Protein AF-A0A7Y4Y3A1-F1 (afdb_monomer)

Mean predicted aligned error: 13.64 Å

Foldseek 3Di:
DDDDPDPPPPPPPDDDDPDPVVVVLVVQLVVLVVQLVVQVVVDDPPPPVSNVVSVVSSVVSNVVD

Secondary structure (DSSP, 8-state):
--------------S-SSSHHHHHHHHHHHHHHHHHHHHHHHSPTT-HHHHHHHHHHHHHHHH--

Structure (mmCIF, N/CA/C/O backbone):
data_AF-A0A7Y4Y3A1-F1
#
_entry.id   AF-A0A7Y4Y3A1-F1
#
loop_
_atom_site.group_PDB
_atom_site.id
_atom_site.type_symbol
_atom_site.label_atom_id
_atom_site.label_alt_id
_atom_site.label_comp_id
_atom_site.label_asym_id
_atom_site.label_entity_id
_atom_site.label_seq_id
_atom_site.pdbx_PDB_ins_code
_atom_site.Cartn_x
_atom_site.Cartn_y
_atom_site.Cartn_z
_atom_site.occupancy
_atom_site.B_iso_or_equiv
_atom_site.auth_seq_id
_atom_site.auth_comp_id
_atom_site.auth_asym_id
_atom_site.auth_atom_id
_atom_site.pdbx_PDB_model_num
ATOM 1 N N . MET A 1 1 ? 58.910 15.706 -22.680 1.00 48.69 1 MET A N 1
ATOM 2 C CA . MET A 1 1 ? 58.517 14.721 -21.650 1.00 48.69 1 MET A CA 1
ATOM 3 C C . MET A 1 1 ? 57.077 15.015 -21.259 1.00 48.69 1 MET A C 1
ATOM 5 O O . MET A 1 1 ? 56.822 16.136 -20.848 1.00 48.69 1 MET A O 1
ATOM 9 N N . GLY A 1 2 ? 56.178 14.043 -21.455 1.00 52.44 2 GLY A N 1
ATOM 10 C CA . GLY A 1 2 ? 54.747 14.079 -21.111 1.00 52.44 2 GLY A CA 1
ATOM 11 C C . GLY A 1 2 ? 53.866 14.793 -22.141 1.00 52.44 2 GLY A C 1
ATOM 12 O O . GLY A 1 2 ? 53.962 16.006 -22.283 1.00 52.44 2 GLY A O 1
ATOM 13 N N . PRO A 1 3 ? 52.992 14.058 -22.846 1.00 52.78 3 PRO A N 1
ATOM 14 C CA . PRO A 1 3 ? 51.610 14.104 -22.384 1.00 52.78 3 PRO A CA 1
ATOM 15 C C . PRO A 1 3 ? 50.888 12.756 -22.466 1.00 52.78 3 PRO A C 1
ATOM 17 O O . PRO A 1 3 ? 51.322 11.819 -23.128 1.00 52.78 3 PRO A O 1
ATOM 20 N N . ALA A 1 4 ? 49.735 12.736 -21.8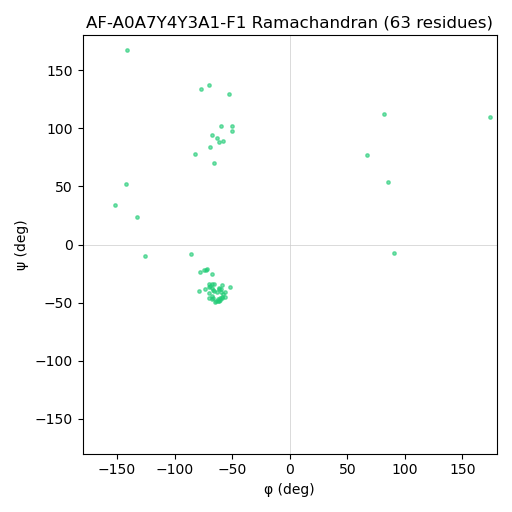05 1.00 43.22 4 ALA A N 1
ATOM 21 C CA . ALA A 1 4 ? 48.682 11.747 -21.954 1.00 43.22 4 ALA A CA 1
ATOM 22 C C . ALA A 1 4 ? 49.047 10.341 -21.466 1.00 43.22 4 ALA A C 1
ATOM 24 O O . ALA A 1 4 ? 49.224 9.398 -22.234 1.00 43.22 4 ALA A O 1
ATOM 25 N N . SER A 1 5 ? 49.022 10.191 -20.140 1.00 54.81 5 SER A N 1
ATOM 26 C CA . SER A 1 5 ? 48.513 8.968 -19.525 1.00 54.81 5 SER A CA 1
ATOM 27 C C . SER A 1 5 ? 47.152 8.665 -20.153 1.00 54.81 5 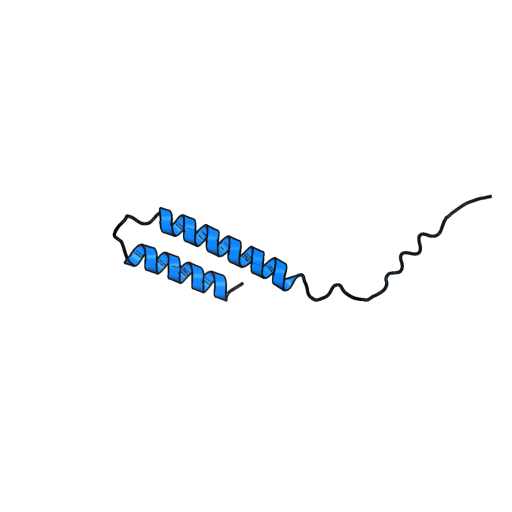SER A C 1
ATOM 29 O O . SER A 1 5 ? 46.142 9.287 -19.822 1.00 54.81 5 SER A O 1
ATOM 31 N N . MET A 1 6 ? 47.164 7.770 -21.135 1.00 54.12 6 MET A N 1
ATOM 32 C CA . MET A 1 6 ? 45.987 7.211 -21.773 1.00 54.12 6 MET A CA 1
ATOM 33 C C . MET A 1 6 ? 45.174 6.524 -20.678 1.00 54.12 6 MET A C 1
ATOM 35 O O . MET A 1 6 ? 45.515 5.431 -20.228 1.00 54.12 6 MET A O 1
ATOM 39 N N . MET A 1 7 ? 44.110 7.184 -20.223 1.00 55.16 7 MET A N 1
ATOM 40 C CA . MET A 1 7 ? 43.009 6.510 -19.549 1.00 55.16 7 MET A CA 1
ATOM 41 C C . MET A 1 7 ? 42.408 5.566 -20.584 1.00 55.16 7 MET A C 1
ATOM 43 O O . MET A 1 7 ? 41.565 5.951 -21.394 1.00 55.16 7 MET A O 1
ATOM 47 N N . ALA A 1 8 ? 42.909 4.335 -20.592 1.00 50.84 8 ALA A N 1
ATOM 48 C CA . ALA A 1 8 ? 42.251 3.207 -21.208 1.00 50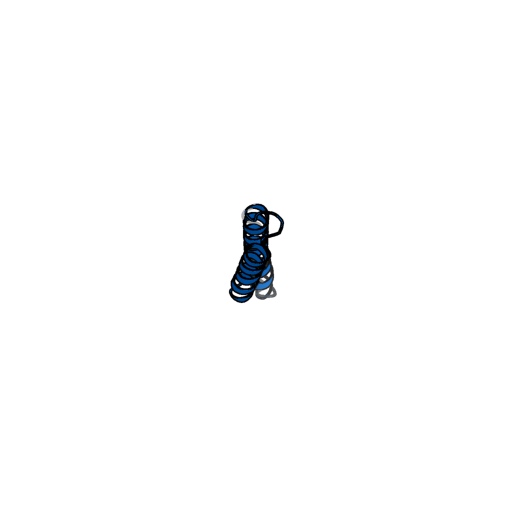.84 8 ALA A CA 1
ATOM 49 C C . ALA A 1 8 ? 40.918 3.026 -20.478 1.00 50.84 8 ALA A C 1
ATOM 51 O O . ALA A 1 8 ? 40.820 2.301 -19.490 1.00 50.84 8 ALA A O 1
ATOM 52 N N . MET A 1 9 ? 39.884 3.720 -20.953 1.00 56.22 9 MET A N 1
ATOM 53 C CA . MET A 1 9 ? 38.513 3.323 -20.687 1.00 56.22 9 MET A CA 1
ATOM 54 C C . MET A 1 9 ? 38.299 2.041 -21.478 1.00 56.22 9 MET A C 1
ATOM 56 O O . MET A 1 9 ? 37.850 2.044 -22.622 1.00 56.22 9 MET A O 1
ATOM 60 N N . ALA A 1 10 ? 38.720 0.939 -20.862 1.00 49.25 10 ALA A N 1
ATOM 61 C CA . ALA A 1 10 ? 38.261 -0.385 -21.195 1.00 49.25 10 ALA A CA 1
ATOM 62 C C . ALA A 1 10 ? 36.741 -0.370 -21.015 1.00 49.25 10 ALA A C 1
ATOM 64 O O . ALA A 1 10 ? 36.215 -0.649 -19.940 1.00 49.25 10 ALA A O 1
ATOM 65 N N . ALA A 1 11 ? 36.036 -0.019 -22.088 1.00 51.03 11 ALA A N 1
ATOM 66 C CA . ALA A 1 11 ? 34.665 -0.424 -22.318 1.00 51.03 11 ALA A CA 1
ATOM 67 C C . ALA A 1 11 ? 34.680 -1.947 -22.515 1.00 51.03 11 ALA A C 1
ATOM 69 O O . ALA A 1 11 ? 34.533 -2.468 -23.617 1.00 51.03 11 ALA A O 1
ATOM 70 N N . GLY A 1 12 ? 34.953 -2.664 -21.424 1.00 48.31 12 GLY A N 1
ATOM 71 C CA . GLY A 1 12 ? 34.671 -4.076 -21.300 1.00 48.31 12 GLY A CA 1
ATOM 72 C C . GLY A 1 12 ? 33.162 -4.213 -21.280 1.00 48.31 12 GLY A C 1
ATOM 73 O O . GLY A 1 12 ? 32.529 -4.046 -20.242 1.00 48.31 12 GLY A O 1
ATOM 74 N N . LEU A 1 13 ? 32.596 -4.457 -22.459 1.00 58.28 13 LEU A N 1
ATOM 75 C CA . LEU A 1 13 ? 31.267 -5.018 -22.625 1.00 58.28 13 LEU A CA 1
ATOM 76 C C . LEU A 1 13 ? 31.158 -6.278 -21.757 1.00 58.28 13 LEU A C 1
ATOM 78 O O . LEU A 1 13 ? 31.671 -7.336 -22.111 1.00 58.28 13 LEU A O 1
ATOM 82 N N . GLY A 1 14 ? 30.496 -6.162 -20.614 1.00 55.75 14 GLY A N 1
ATOM 83 C CA . GLY A 1 14 ? 30.220 -7.293 -19.745 1.00 55.75 14 GLY A CA 1
ATOM 84 C C . GLY A 1 14 ? 29.579 -6.835 -18.446 1.00 55.75 14 GLY A C 1
ATOM 85 O O . GLY A 1 14 ? 30.255 -6.267 -17.602 1.00 55.75 14 GLY A O 1
ATOM 86 N N . MET A 1 15 ? 28.292 -7.158 -18.280 1.00 55.69 15 MET A N 1
ATOM 87 C CA . MET A 1 15 ? 27.534 -7.101 -17.017 1.00 55.69 15 MET A CA 1
ATOM 88 C C . MET A 1 15 ? 26.889 -5.760 -16.603 1.00 55.69 15 MET A C 1
ATOM 90 O O . MET A 1 15 ? 27.019 -5.350 -15.458 1.00 55.69 15 MET A O 1
ATOM 94 N N . SER A 1 16 ? 26.076 -5.142 -17.472 1.00 54.06 16 SER A N 1
ATOM 95 C CA . SER A 1 16 ? 25.075 -4.133 -17.044 1.00 54.06 16 SER A CA 1
ATOM 96 C C . SER A 1 16 ? 23.766 -4.229 -17.841 1.00 54.06 16 SER A C 1
ATOM 98 O O . SER A 1 16 ? 23.322 -3.247 -18.425 1.00 54.06 16 SER A O 1
ATOM 100 N N . MET A 1 1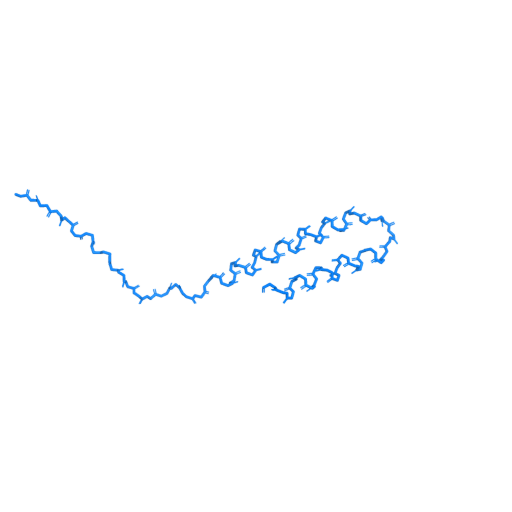7 ? 23.150 -5.411 -17.935 1.00 53.41 17 MET A N 1
ATOM 101 C CA . MET A 1 17 ? 21.891 -5.578 -18.692 1.00 53.41 17 MET A CA 1
ATOM 102 C C . MET A 1 17 ? 20.794 -6.364 -17.956 1.00 53.41 17 MET A C 1
ATOM 104 O O . MET A 1 17 ? 19.899 -6.911 -18.591 1.00 53.41 17 MET A O 1
ATOM 108 N N . SER A 1 18 ? 20.801 -6.420 -16.615 1.00 46.97 18 SER A N 1
ATOM 109 C CA . SER A 1 18 ? 19.708 -7.087 -15.871 1.00 46.97 18 SER A CA 1
ATOM 110 C C . SER A 1 18 ? 19.429 -6.549 -14.457 1.00 46.97 18 SER A C 1
ATOM 112 O O . SER A 1 18 ? 19.063 -7.319 -13.577 1.00 46.97 18 SER A O 1
ATOM 114 N N . THR A 1 19 ? 19.583 -5.245 -14.195 1.00 47.38 19 THR A N 1
ATOM 115 C CA . THR A 1 19 ? 19.183 -4.650 -12.893 1.00 47.38 19 THR A CA 1
ATOM 116 C C . THR A 1 19 ? 18.235 -3.455 -12.996 1.00 47.38 19 THR A C 1
ATOM 118 O O . THR A 1 19 ? 17.651 -3.060 -11.988 1.00 47.38 19 THR A O 1
ATOM 121 N N . THR A 1 20 ? 17.993 -2.913 -14.194 1.00 51.00 20 THR A N 1
ATOM 122 C CA . THR A 1 20 ? 17.104 -1.751 -14.365 1.00 51.00 20 THR A CA 1
ATOM 123 C C . THR A 1 20 ? 15.629 -2.095 -14.130 1.00 51.00 20 THR A C 1
ATOM 125 O O . THR A 1 20 ? 14.910 -1.289 -13.554 1.00 51.00 20 THR A O 1
ATOM 128 N N . THR A 1 21 ? 15.177 -3.302 -14.484 1.00 54.38 21 THR A N 1
ATOM 129 C CA . THR A 1 21 ? 13.776 -3.732 -14.308 1.00 54.38 21 THR A CA 1
ATOM 130 C C . THR A 1 21 ? 13.411 -4.026 -12.855 1.00 54.38 21 THR A C 1
ATOM 132 O O . THR A 1 21 ? 12.340 -3.633 -12.416 1.00 54.38 21 THR A O 1
ATOM 135 N N . ALA A 1 22 ? 14.299 -4.633 -12.062 1.00 52.28 22 ALA A N 1
ATOM 136 C CA . ALA A 1 22 ? 14.024 -4.877 -10.642 1.00 52.28 22 ALA A CA 1
ATOM 137 C C . ALA A 1 22 ? 14.024 -3.579 -9.816 1.00 52.28 22 ALA A C 1
ATOM 139 O O . ALA A 1 22 ? 13.216 -3.424 -8.904 1.00 52.28 22 ALA A O 1
ATOM 140 N N . ALA A 1 23 ? 14.906 -2.624 -10.138 1.00 53.31 23 ALA A N 1
ATOM 141 C CA . ALA A 1 23 ? 14.914 -1.316 -9.489 1.00 53.31 23 ALA A CA 1
ATOM 142 C C . ALA A 1 23 ? 13.695 -0.470 -9.895 1.00 53.31 23 ALA A C 1
ATOM 144 O O . ALA A 1 23 ? 13.090 0.140 -9.021 1.00 53.31 23 ALA A O 1
ATOM 145 N N . ALA A 1 24 ? 13.307 -0.471 -11.177 1.00 59.03 24 ALA A N 1
ATOM 146 C CA . ALA A 1 24 ? 12.118 0.230 -11.666 1.00 59.03 24 ALA A CA 1
ATOM 147 C C . ALA A 1 24 ? 10.814 -0.3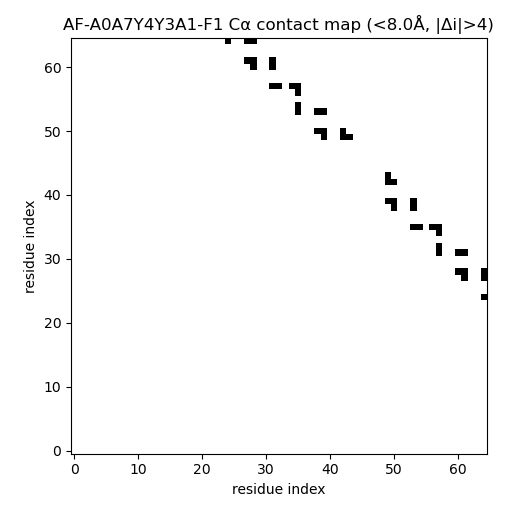84 -11.128 1.00 59.03 24 ALA A C 1
ATOM 149 O O . ALA A 1 24 ? 9.996 0.348 -10.576 1.00 59.03 24 ALA A O 1
ATOM 150 N N . GLY A 1 25 ? 10.671 -1.713 -11.162 1.00 65.88 25 GLY A N 1
ATOM 151 C CA . GLY A 1 25 ? 9.520 -2.407 -10.578 1.00 65.88 25 GLY A CA 1
ATOM 152 C C . GLY A 1 25 ? 9.397 -2.141 -9.075 1.00 65.88 25 GLY A C 1
ATOM 153 O O . GLY A 1 25 ? 8.315 -1.872 -8.569 1.00 65.88 25 GLY A O 1
ATOM 154 N N . ASN A 1 26 ? 10.520 -2.073 -8.349 1.00 78.12 26 ASN A N 1
ATOM 155 C CA . ASN A 1 26 ? 10.509 -1.740 -6.922 1.00 78.12 26 ASN A CA 1
ATOM 156 C C . ASN A 1 26 ? 10.197 -0.255 -6.631 1.00 78.12 26 ASN A C 1
ATOM 158 O O . ASN A 1 26 ? 9.789 0.071 -5.518 1.00 78.12 26 ASN A O 1
ATOM 162 N N . GLN A 1 27 ? 10.401 0.657 -7.589 1.00 83.56 27 GLN A N 1
ATOM 163 C CA . GLN A 1 27 ? 9.932 2.048 -7.481 1.00 83.56 27 GLN A CA 1
ATOM 164 C C . GLN A 1 27 ? 8.438 2.146 -7.800 1.00 83.56 27 GLN A C 1
ATOM 166 O O . GLN A 1 27 ? 7.715 2.839 -7.089 1.00 83.56 27 GLN A O 1
ATOM 171 N N . CYS A 1 28 ? 7.962 1.405 -8.801 1.00 85.88 28 CYS A N 1
ATOM 172 C CA . CYS A 1 28 ? 6.548 1.354 -9.153 1.00 85.88 28 CYS A CA 1
ATOM 173 C C . CYS A 1 28 ? 5.696 0.800 -7.999 1.00 85.88 28 CYS A C 1
ATOM 175 O O . CYS A 1 28 ? 4.780 1.471 -7.530 1.00 85.88 28 CYS A O 1
ATOM 177 N N . ILE A 1 29 ? 6.102 -0.329 -7.405 1.00 89.06 29 ILE A N 1
ATOM 178 C CA . ILE A 1 2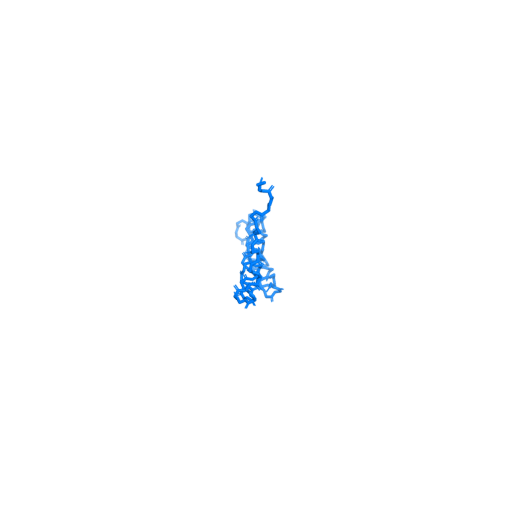9 ? 5.428 -0.907 -6.231 1.00 89.06 29 ILE A CA 1
ATOM 179 C C . ILE A 1 29 ? 5.398 0.066 -5.037 1.00 89.06 29 ILE A C 1
ATOM 181 O O . ILE A 1 29 ? 4.403 0.120 -4.314 1.00 89.06 29 ILE A O 1
ATOM 185 N N . ARG A 1 30 ? 6.441 0.887 -4.832 1.00 90.88 30 ARG A N 1
ATOM 186 C CA . ARG A 1 30 ? 6.435 1.926 -3.780 1.00 90.88 30 ARG A CA 1
ATOM 187 C C . ARG A 1 30 ? 5.429 3.038 -4.050 1.00 90.88 30 ARG A C 1
ATOM 189 O O . ARG A 1 30 ? 4.825 3.529 -3.095 1.00 90.88 30 ARG A O 1
ATOM 196 N N . MET A 1 31 ? 5.255 3.444 -5.307 1.00 90.31 31 MET A N 1
ATOM 197 C CA . MET A 1 31 ? 4.231 4.427 -5.670 1.00 90.31 31 MET A CA 1
ATOM 198 C C . MET A 1 31 ? 2.839 3.860 -5.385 1.00 90.31 31 MET A C 1
ATOM 200 O O . MET A 1 31 ? 2.096 4.475 -4.622 1.00 90.31 31 MET A O 1
ATOM 204 N N . CYS A 1 32 ? 2.553 2.633 -5.833 1.00 92.38 32 CYS A N 1
ATOM 205 C CA . CYS A 1 32 ? 1.291 1.948 -5.535 1.00 92.38 32 CYS A CA 1
ATOM 206 C C . CYS A 1 32 ? 1.033 1.830 -4.026 1.00 92.38 32 CYS A C 1
ATOM 208 O O . CYS A 1 32 ? -0.082 2.035 -3.551 1.00 92.38 32 CYS A O 1
ATOM 210 N N . GLN A 1 33 ? 2.067 1.528 -3.237 1.00 93.31 33 GLN A N 1
ATOM 211 C CA . GLN A 1 33 ? 1.951 1.435 -1.781 1.00 93.31 33 GLN A CA 1
ATOM 212 C C . GLN A 1 33 ? 1.664 2.795 -1.123 1.00 93.31 33 GLN A C 1
ATOM 214 O O . GLN A 1 33 ? 0.950 2.861 -0.119 1.00 93.31 33 GLN A O 1
ATOM 219 N N . THR A 1 34 ? 2.202 3.877 -1.685 1.00 94.69 34 THR A N 1
ATOM 220 C CA . THR A 1 34 ? 1.938 5.244 -1.218 1.00 94.69 34 THR A CA 1
ATOM 221 C C . THR A 1 34 ? 0.485 5.624 -1.485 1.00 94.69 34 THR A C 1
ATOM 223 O O . THR A 1 34 ? -0.202 6.057 -0.563 1.00 94.69 34 THR A O 1
ATOM 226 N N . GLU A 1 35 ? -0.012 5.367 -2.696 1.00 93.50 35 GLU A N 1
ATOM 227 C CA . GLU A 1 35 ? -1.412 5.610 -3.067 1.00 93.50 35 GLU A CA 1
ATOM 228 C C . GLU A 1 35 ? -2.388 4.756 -2.256 1.00 93.50 35 GLU A C 1
ATOM 230 O O . GLU A 1 35 ? -3.403 5.256 -1.774 1.00 93.50 35 GLU A O 1
ATOM 235 N N . TYR A 1 36 ? -2.058 3.482 -2.024 1.00 93.44 36 TYR A N 1
ATOM 236 C CA . TYR A 1 36 ? -2.828 2.611 -1.139 1.00 93.44 36 TYR A CA 1
ATOM 237 C C . TYR A 1 36 ? -2.955 3.201 0.264 1.00 93.44 36 TYR A C 1
ATOM 239 O O . TYR A 1 36 ? -4.038 3.196 0.845 1.00 93.44 36 TYR A O 1
ATOM 247 N N . THR A 1 37 ? -1.846 3.701 0.809 1.00 93.69 37 THR A N 1
ATOM 248 C CA . THR A 1 37 ? -1.799 4.258 2.161 1.00 93.69 37 THR A CA 1
ATOM 249 C C . THR A 1 37 ? -2.620 5.544 2.249 1.00 93.69 37 THR A C 1
ATOM 251 O O . THR A 1 37 ? -3.4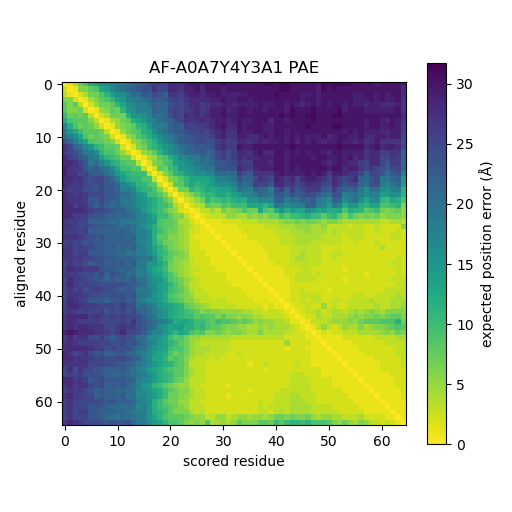09 5.695 3.179 1.00 93.69 37 THR A O 1
ATOM 254 N N . ASP A 1 38 ? -2.492 6.437 1.267 1.00 94.56 38 ASP A N 1
ATOM 255 C CA . ASP A 1 38 ? -3.283 7.670 1.182 1.00 94.56 38 ASP A CA 1
ATOM 256 C C . ASP A 1 38 ? -4.787 7.367 1.077 1.00 94.56 38 ASP A C 1
ATOM 258 O O . ASP A 1 38 ? -5.592 7.848 1.879 1.00 94.56 38 ASP A O 1
ATOM 262 N N . CYS A 1 39 ? -5.149 6.440 0.186 1.00 93.94 39 CYS A N 1
ATOM 263 C CA . CYS A 1 39 ? -6.515 5.958 0.036 1.00 93.94 39 CYS A CA 1
ATOM 264 C C . CYS A 1 39 ? -7.040 5.355 1.348 1.00 93.94 39 CYS A C 1
ATOM 266 O O . CYS A 1 39 ? -8.130 5.706 1.800 1.00 93.94 39 CYS A O 1
ATOM 268 N N . TRP A 1 40 ? -6.251 4.513 2.019 1.00 92.44 40 TRP A N 1
ATOM 269 C CA . TRP A 1 40 ? -6.626 3.891 3.288 1.00 92.44 40 TRP A CA 1
ATOM 270 C C . TRP A 1 40 ? -6.913 4.925 4.382 1.00 92.44 40 TRP A C 1
ATOM 272 O O . TRP A 1 40 ? -7.879 4.774 5.131 1.00 92.44 40 TRP A O 1
ATOM 282 N N . TYR A 1 41 ? -6.108 5.986 4.474 1.00 93.50 41 TYR A N 1
ATOM 283 C CA . TYR A 1 41 ? -6.322 7.065 5.442 1.00 93.50 41 TYR A CA 1
ATOM 284 C C . TYR A 1 41 ? -7.481 7.997 5.075 1.00 93.50 41 TYR A C 1
ATOM 286 O O . TYR A 1 41 ? -8.051 8.623 5.968 1.00 93.50 41 TYR A O 1
ATOM 294 N N . SER A 1 42 ? -7.873 8.059 3.801 1.00 94.38 42 SER A N 1
ATOM 295 C CA . SER A 1 42 ? -9.085 8.767 3.370 1.00 94.38 42 SER A CA 1
ATOM 296 C C . SER A 1 42 ? -10.379 8.036 3.771 1.00 94.38 42 SER A C 1
ATOM 298 O O . SER A 1 42 ? -11.441 8.655 3.882 1.00 94.38 42 SER A O 1
ATOM 300 N N . CYS A 1 43 ? -10.300 6.728 4.040 1.00 92.69 43 CYS A N 1
ATOM 301 C CA . CYS A 1 43 ? -11.451 5.909 4.394 1.00 92.69 43 CYS A CA 1
ATOM 302 C C . CYS A 1 43 ? -11.899 6.110 5.845 1.00 92.69 43 CYS A C 1
ATOM 304 O O . CYS A 1 43 ? -11.117 6.029 6.796 1.00 92.69 43 CYS A O 1
ATOM 306 N N . THR A 1 44 ? -13.211 6.274 6.030 1.00 93.38 44 THR A N 1
ATOM 307 C CA . THR A 1 44 ? -13.808 6.326 7.370 1.00 93.38 44 THR A CA 1
ATOM 308 C C . THR A 1 44 ? -13.757 4.940 8.034 1.00 93.38 44 THR A C 1
ATOM 310 O O . THR A 1 44 ? -14.111 3.947 7.388 1.00 93.38 44 THR A O 1
ATOM 313 N N . PRO A 1 45 ? -13.401 4.842 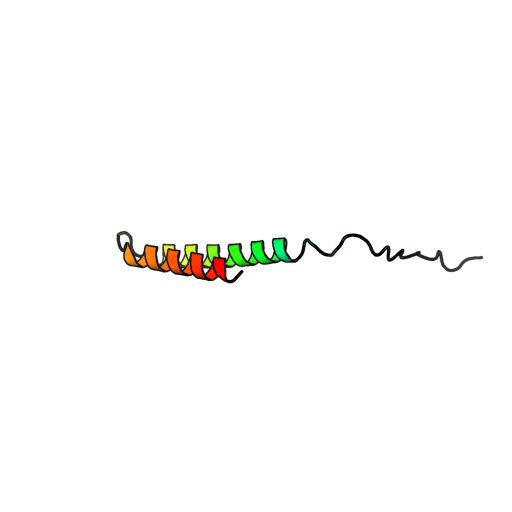9.330 1.00 88.25 45 PRO A N 1
ATOM 314 C CA . PRO A 1 45 ? -13.415 3.577 10.061 1.00 88.25 45 PRO A CA 1
ATOM 315 C C . PRO A 1 45 ? -14.770 2.870 9.959 1.00 88.25 45 PRO A C 1
ATOM 317 O O . PRO A 1 45 ? -15.817 3.465 10.205 1.00 88.25 45 PRO A O 1
ATOM 320 N N . GLY A 1 46 ? -14.751 1.588 9.591 1.00 87.56 46 GLY A N 1
ATOM 321 C CA . GLY A 1 46 ? -15.960 0.781 9.390 1.00 87.56 46 GLY A CA 1
ATOM 322 C C . GLY A 1 46 ? -16.519 0.792 7.962 1.00 87.56 46 GLY A C 1
ATOM 323 O O . GLY A 1 46 ? -17.390 -0.022 7.654 1.00 87.56 46 GLY A O 1
ATOM 324 N N . GLN A 1 47 ? -15.996 1.620 7.050 1.00 90.94 47 GLN A N 1
ATOM 325 C CA . GLN A 1 47 ? -16.326 1.530 5.624 1.00 90.94 47 GLN A CA 1
ATOM 326 C C . GLN A 1 47 ? -15.491 0.449 4.929 1.00 90.94 47 GLN A C 1
ATOM 328 O O . GLN A 1 47 ? -14.540 0.739 4.209 1.00 90.94 47 GLN A O 1
ATOM 333 N N . GLY A 1 48 ? -15.877 -0.816 5.123 1.00 90.81 48 GLY A N 1
ATOM 334 C CA . GLY A 1 48 ? -15.214 -1.970 4.501 1.00 90.81 48 GLY A CA 1
ATOM 335 C C . GLY A 1 48 ? -15.065 -1.853 2.979 1.00 90.81 48 GLY A C 1
ATOM 336 O O . GLY A 1 48 ? -14.028 -2.216 2.441 1.00 90.81 48 GLY A O 1
ATOM 337 N N . TRP A 1 49 ? -16.056 -1.267 2.301 1.00 94.50 49 TRP A N 1
ATOM 338 C CA . TRP A 1 49 ? -16.030 -1.041 0.852 1.00 94.50 49 TRP A CA 1
ATOM 339 C C . TRP A 1 49 ? -14.941 -0.051 0.409 1.00 94.50 49 TRP A C 1
ATOM 341 O O . TRP A 1 49 ? -14.366 -0.224 -0.659 1.00 94.50 49 TRP A O 1
ATOM 351 N N . CYS A 1 50 ? -14.630 0.960 1.227 1.00 93.12 50 CYS A N 1
ATOM 352 C CA . CYS A 1 50 ? -13.598 1.945 0.911 1.00 93.12 50 CYS A CA 1
ATOM 353 C C . CYS A 1 50 ? -12.209 1.297 0.989 1.00 93.12 50 CYS A C 1
ATOM 355 O O . CYS A 1 50 ? -11.417 1.393 0.055 1.00 93.12 50 CYS A O 1
ATOM 357 N N . TYR A 1 51 ? -11.959 0.527 2.051 1.00 92.38 51 TYR A N 1
ATOM 358 C CA . TYR A 1 51 ? -10.724 -0.245 2.200 1.00 92.38 51 TYR A CA 1
ATOM 359 C C . TYR A 1 51 ? -10.548 -1.294 1.095 1.00 92.38 51 TYR A C 1
ATOM 361 O O . TYR A 1 51 ? -9.437 -1.497 0.603 1.00 92.38 51 TYR A O 1
ATOM 369 N N . ASP A 1 52 ? -11.640 -1.941 0.679 1.00 95.12 52 ASP A N 1
ATOM 370 C CA . ASP A 1 5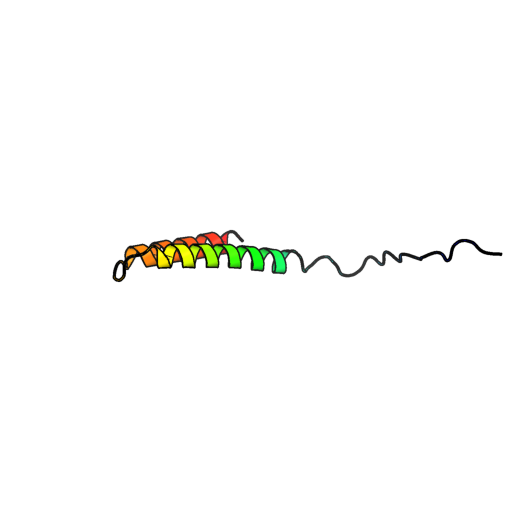2 ? -11.620 -2.925 -0.405 1.00 95.12 52 ASP A CA 1
ATOM 371 C C . ASP A 1 52 ? -11.300 -2.280 -1.763 1.00 95.12 52 ASP A C 1
ATOM 373 O O . ASP A 1 52 ? -10.494 -2.815 -2.527 1.00 95.12 52 ASP A O 1
ATOM 377 N N . MET A 1 53 ? -11.831 -1.080 -2.022 1.00 95.06 53 MET A N 1
ATOM 378 C CA . MET A 1 53 ? -11.492 -0.279 -3.201 1.00 95.06 53 MET A CA 1
ATOM 379 C C . MET A 1 53 ? -10.010 0.116 -3.209 1.00 95.06 53 MET A C 1
ATOM 381 O O . MET A 1 53 ? -9.327 -0.113 -4.204 1.00 95.06 53 MET A O 1
ATOM 385 N N . CYS A 1 54 ? -9.479 0.639 -2.097 1.00 94.00 54 CYS A N 1
ATOM 386 C CA . CYS A 1 54 ? -8.059 0.992 -1.990 1.00 94.00 54 CYS A CA 1
ATOM 387 C C . CYS A 1 54 ? -7.156 -0.213 -2.255 1.00 94.00 54 CYS A C 1
ATOM 389 O O . CYS A 1 54 ? -6.157 -0.119 -2.966 1.00 94.00 54 CYS A O 1
ATOM 391 N N . ARG A 1 55 ? -7.530 -1.369 -1.706 1.00 93.88 55 ARG A N 1
ATOM 392 C CA . ARG A 1 55 ? -6.814 -2.624 -1.909 1.00 93.88 55 ARG A CA 1
ATOM 393 C C . ARG A 1 55 ? -6.884 -3.098 -3.363 1.00 93.88 55 ARG A C 1
ATOM 395 O O . ARG A 1 55 ? -5.879 -3.566 -3.885 1.00 93.88 55 ARG A O 1
ATOM 402 N N . THR A 1 56 ? -8.035 -2.963 -4.014 1.00 95.75 56 THR A N 1
ATOM 403 C CA . THR A 1 56 ? -8.198 -3.297 -5.437 1.00 95.75 56 THR A CA 1
ATOM 404 C C . THR A 1 56 ? -7.302 -2.417 -6.306 1.00 95.75 56 THR A C 1
ATOM 406 O O . THR A 1 56 ? -6.543 -2.946 -7.111 1.00 95.75 56 THR A O 1
ATOM 409 N N . ASN A 1 57 ? -7.291 -1.103 -6.061 1.00 93.06 57 ASN A N 1
ATOM 410 C CA . ASN A 1 57 ? -6.426 -0.159 -6.773 1.00 93.06 57 ASN A CA 1
ATOM 411 C C . ASN A 1 57 ? -4.933 -0.460 -6.562 1.00 93.06 57 ASN A C 1
ATOM 413 O O . ASN A 1 57 ? -4.150 -0.359 -7.500 1.00 93.06 57 ASN A O 1
ATOM 417 N N . TYR A 1 58 ? -4.532 -0.881 -5.357 1.00 93.00 58 TYR A N 1
ATOM 418 C CA . TYR A 1 58 ? -3.156 -1.313 -5.097 1.00 93.00 58 TYR A CA 1
ATOM 419 C C . TYR A 1 58 ? -2.752 -2.513 -5.956 1.00 93.00 58 TYR A C 1
ATOM 421 O O . TYR A 1 58 ? -1.661 -2.517 -6.520 1.00 93.00 58 TYR A O 1
ATOM 429 N N . TYR A 1 59 ? -3.607 -3.536 -6.041 1.00 91.88 59 TYR A N 1
ATOM 430 C CA . TYR A 1 59 ? -3.307 -4.731 -6.830 1.00 91.88 59 TYR A CA 1
ATOM 431 C C . TYR A 1 59 ? -3.305 -4.453 -8.332 1.00 91.88 59 TYR A C 1
ATOM 433 O O . TYR A 1 59 ? -2.477 -5.031 -9.028 1.00 91.88 59 TYR A O 1
ATOM 441 N N . ASP A 1 60 ? -4.184 -3.572 -8.807 1.00 93.00 60 ASP A N 1
ATOM 442 C CA . ASP A 1 60 ? -4.215 -3.131 -10.205 1.00 93.00 60 ASP A CA 1
ATOM 443 C C . ASP A 1 60 ? -2.932 -2.362 -10.562 1.00 93.00 60 ASP A C 1
ATOM 445 O O . ASP A 1 60 ? -2.214 -2.742 -11.482 1.00 93.00 60 ASP A O 1
ATOM 449 N N . CYS A 1 61 ? -2.550 -1.390 -9.727 1.00 88.69 61 CYS A N 1
ATOM 450 C CA . CYS A 1 61 ? -1.296 -0.648 -9.866 1.00 88.69 61 CYS A CA 1
ATOM 451 C C . CYS A 1 61 ? -0.071 -1.575 -9.812 1.00 88.69 61 CYS A C 1
ATOM 453 O O . CYS A 1 61 ? 0.821 -1.482 -10.647 1.00 88.69 61 CYS A O 1
ATOM 455 N N . ALA A 1 62 ? -0.033 -2.519 -8.867 1.00 88.12 62 ALA A N 1
ATOM 456 C CA . ALA A 1 62 ? 1.072 -3.466 -8.744 1.00 88.12 62 ALA A CA 1
ATOM 457 C C . ALA A 1 62 ? 1.155 -4.462 -9.912 1.00 88.12 62 ALA A C 1
ATOM 459 O O . ALA A 1 62 ? 2.235 -4.994 -10.169 1.00 88.12 62 ALA A O 1
ATOM 460 N N . ALA A 1 63 ? 0.039 -4.738 -10.593 1.00 87.19 63 ALA A N 1
ATOM 461 C CA . ALA A 1 63 ? -0.000 -5.598 -11.770 1.00 87.19 63 ALA A CA 1
ATOM 462 C C . ALA A 1 63 ? 0.504 -4.893 -13.043 1.00 87.19 63 ALA A C 1
ATOM 464 O O . ALA A 1 63 ? 0.953 -5.583 -13.958 1.00 87.19 63 ALA A O 1
ATOM 465 N N . ASP A 1 64 ? 0.460 -3.557 -13.087 1.00 84.12 64 ASP A N 1
ATOM 466 C CA . ASP A 1 64 ? 0.908 -2.731 -14.221 1.00 84.12 64 ASP A CA 1
ATOM 467 C C . ASP A 1 64 ? 2.427 -2.403 -14.197 1.00 84.12 64 ASP A C 1
ATOM 469 O O . ASP A 1 64 ? 2.962 -1.879 -15.172 1.00 84.12 64 ASP A O 1
ATOM 473 N N . CYS A 1 65 ? 3.136 -2.729 -13.104 1.00 77.69 65 CYS A N 1
ATOM 474 C CA . CYS A 1 65 ? 4.516 -2.291 -12.792 1.00 77.69 65 CYS A CA 1
ATOM 475 C C . CYS A 1 65 ? 5.725 -2.967 -13.510 1.00 77.69 65 CYS A C 1
ATOM 477 O O . CYS A 1 65 ? 5.827 -4.211 -13.497 1.00 77.69 65 CYS A O 1
#

Radius of gyration: 23.21 Å; Cα contacts (8 Å, |Δi|>4): 23; chains: 1; bounding box: 75×22×33 Å

Solvent-accessible surface area (backbone atoms only — not comparable to full-atom values): 4017 Å² total; per-residue (Å²): 134,86,82,74,86,76,78,76,76,72,80,67,89,74,90,88,86,84,58,67,64,64,54,50,35,56,50,42,43,49,51,28,52,49,54,27,50,53,45,46,71,71,40,61,91,87,44,63,69,50,49,50,50,26,51,50,53,29,53,54,47,51,70,75,82

Sequence (65 aa):
MGPASMMAMAAGLGMSMSTTTAAAGNQCIRMCQTEYTDCWYSCTPGQGWCYDMCRTNYYDCAADC

pLDDT: mean 76.4, std 19.02, range [43.22, 95.75]